Protein AF-W2M5M7-F1 (afdb_monomer)

Radius of gyration: 9.28 Å; Cα contacts (8 Å, |Δi|>4): 43; chains: 1; bounding box: 23×20×20 Å

pLDDT: mean 92.02, std 4.44, range [69.31, 95.5]

Secondary structure (DSSP, 8-state):
---B--SSTTTTSBHHHHHHH-HHHHHHHHHHS-TT-HHHHHH-

Foldseek 3Di:
DFDAACDDPRHRDGLVVCCVVPVPVLVVVLVVDDPPDPSVVVSD

Solvent-accessible surface area (backbone atoms only — not comparable to full-atom values): 2739 Å² total; per-residue (Å²): 131,80,56,61,31,91,52,76,97,56,47,80,34,42,51,68,63,42,42,77,74,36,53,66,57,46,55,53,49,39,74,73,43,54,92,84,34,69,69,26,65,74,68,106

InterPro domains:
  IPR046768 Exodeoxyribonuclease X-like, C-terminal [PF20600] (5-32)

Sequence (44 aa):
MPVILEFGKYKEKALEEVYDQDASYCRWLYNQQSEESEIKRFLQ

Mean predicted aligned error: 2.73 Å

Organism: Phytophthora nicotianae (NCBI:txid4792)

Structure (mmCIF, N/CA/C/O back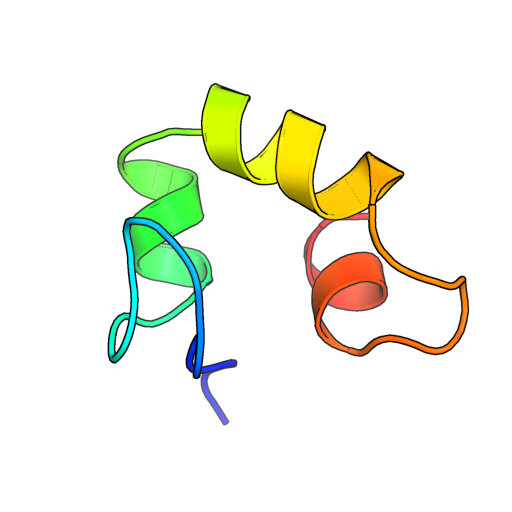bone):
data_AF-W2M5M7-F1
#
_entry.id   AF-W2M5M7-F1
#
loop_
_atom_site.group_PDB
_atom_site.id
_atom_site.type_symbol
_atom_site.label_atom_id
_atom_site.label_alt_id
_atom_site.label_comp_id
_atom_site.label_asym_id
_atom_site.label_entity_id
_atom_site.label_seq_id
_atom_site.pdbx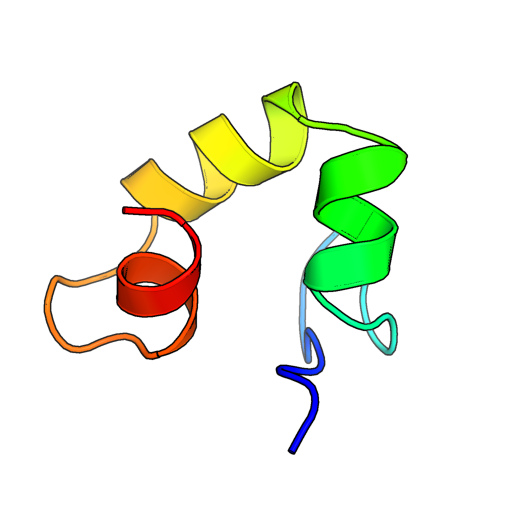_PDB_ins_code
_atom_site.Cartn_x
_atom_site.Cartn_y
_atom_site.Cartn_z
_atom_site.occupancy
_atom_site.B_iso_or_equiv
_atom_site.auth_seq_id
_atom_site.auth_comp_id
_atom_site.auth_asym_id
_atom_site.auth_atom_id
_atom_site.pdbx_PDB_model_num
ATOM 1 N N . MET A 1 1 ? 4.839 -16.914 6.899 1.00 69.31 1 MET A N 1
ATOM 2 C CA . MET A 1 1 ? 4.637 -15.973 8.023 1.00 69.31 1 MET A CA 1
ATOM 3 C C . MET A 1 1 ? 3.917 -14.758 7.458 1.00 69.31 1 MET A C 1
ATOM 5 O O . MET A 1 1 ? 4.203 -14.438 6.308 1.00 69.31 1 MET A O 1
ATOM 9 N N . PRO A 1 2 ? 2.958 -14.150 8.173 1.00 84.69 2 PRO A N 1
ATOM 10 C CA . PRO A 1 2 ? 2.242 -12.982 7.666 1.00 84.69 2 PRO A CA 1
ATOM 11 C C . PRO A 1 2 ? 3.195 -11.787 7.552 1.00 84.69 2 PRO A C 1
ATOM 13 O O . PRO A 1 2 ? 4.007 -11.558 8.447 1.00 84.69 2 PRO A O 1
ATOM 16 N N . VAL A 1 3 ? 3.100 -11.034 6.455 1.00 91.00 3 VAL A N 1
ATOM 17 C CA . VAL A 1 3 ? 3.844 -9.778 6.290 1.00 91.00 3 VAL A CA 1
ATOM 18 C C . VAL A 1 3 ? 3.144 -8.725 7.138 1.00 91.00 3 VAL A C 1
ATOM 20 O O . VAL A 1 3 ? 2.041 -8.303 6.799 1.00 91.00 3 VAL A O 1
ATOM 23 N N . ILE A 1 4 ? 3.747 -8.336 8.260 1.00 94.12 4 ILE A N 1
ATOM 24 C CA . ILE A 1 4 ? 3.191 -7.305 9.140 1.00 94.12 4 ILE A CA 1
ATOM 25 C C . ILE A 1 4 ? 3.710 -5.942 8.701 1.00 94.12 4 ILE A C 1
ATOM 27 O O . ILE A 1 4 ? 4.911 -5.752 8.511 1.00 94.12 4 ILE A O 1
ATOM 31 N N . LEU A 1 5 ? 2.807 -4.979 8.541 1.00 93.31 5 LEU A N 1
ATOM 32 C CA . LEU A 1 5 ? 3.197 -3.613 8.224 1.00 93.31 5 LEU A CA 1
ATOM 33 C C . LEU A 1 5 ? 3.745 -2.926 9.471 1.00 93.31 5 LEU A C 1
ATOM 35 O O . LEU A 1 5 ? 3.027 -2.705 10.438 1.00 93.31 5 LEU A O 1
ATOM 39 N N . GLU A 1 6 ? 5.005 -2.511 9.445 1.00 93.25 6 GLU A N 1
ATOM 40 C CA . GLU A 1 6 ? 5.620 -1.786 10.568 1.00 93.25 6 GLU A CA 1
ATOM 41 C C . GLU A 1 6 ? 5.441 -0.257 10.467 1.00 93.25 6 GLU A C 1
ATOM 43 O O . GLU A 1 6 ? 5.892 0.503 11.328 1.00 93.25 6 GLU A O 1
ATOM 48 N N . PHE A 1 7 ? 4.740 0.211 9.430 1.00 92.88 7 PHE A N 1
ATOM 49 C CA . PHE A 1 7 ? 4.572 1.623 9.094 1.00 92.88 7 PHE A CA 1
ATOM 50 C C . PHE A 1 7 ? 3.201 1.929 8.469 1.00 92.88 7 PHE A C 1
ATOM 52 O O . PHE A 1 7 ? 2.424 1.040 8.125 1.00 92.88 7 PHE A O 1
ATOM 59 N N . GLY A 1 8 ? 2.929 3.223 8.273 1.00 91.06 8 GLY A N 1
ATOM 60 C CA . GLY A 1 8 ? 1.772 3.698 7.517 1.00 91.06 8 GLY A CA 1
ATOM 61 C C . GLY A 1 8 ? 0.442 3.623 8.271 1.00 91.06 8 GLY A C 1
ATOM 62 O O . GLY A 1 8 ? 0.391 3.478 9.490 1.00 91.06 8 GLY A O 1
ATOM 63 N N . LYS A 1 9 ? -0.655 3.757 7.515 1.00 93.19 9 LYS A N 1
ATOM 64 C CA . LYS A 1 9 ? -2.038 3.804 8.029 1.00 93.19 9 LYS A CA 1
ATOM 65 C C . LYS A 1 9 ? -2.464 2.488 8.694 1.00 93.19 9 LYS A C 1
ATOM 67 O O . LYS A 1 9 ? -3.290 2.508 9.599 1.00 93.19 9 LYS A O 1
ATOM 72 N N . TYR A 1 10 ? -1.902 1.368 8.242 1.00 95.25 10 TYR A N 1
ATOM 73 C CA . TYR A 1 10 ? -2.238 0.016 8.693 1.00 95.25 10 TYR A CA 1
ATOM 74 C C . TYR A 1 10 ? -1.090 -0.635 9.480 1.00 95.25 10 TYR A C 1
ATOM 76 O O . TYR A 1 10 ? -0.886 -1.843 9.393 1.00 95.25 10 TYR A O 1
ATOM 84 N N . LYS A 1 11 ? -0.325 0.164 10.232 1.00 93.81 11 LYS A N 1
ATOM 85 C CA . LYS A 1 11 ? 0.737 -0.335 11.110 1.00 93.81 11 LYS A CA 1
ATOM 86 C C . LYS A 1 11 ? 0.205 -1.438 12.046 1.00 93.81 11 LYS A C 1
ATOM 88 O O . LYS A 1 11 ? -0.922 -1.344 12.522 1.00 93.81 11 LYS A O 1
ATOM 93 N N . GLU A 1 12 ? 1.023 -2.463 12.276 1.00 95.50 12 GLU A N 1
ATOM 94 C CA . GLU A 1 12 ? 0.754 -3.677 13.066 1.00 95.50 12 GLU A CA 1
ATOM 95 C C . GLU A 1 12 ? -0.328 -4.611 12.501 1.00 95.50 12 GLU A C 1
ATOM 97 O O . GLU A 1 12 ? -0.650 -5.617 13.129 1.00 95.50 12 GLU A O 1
ATOM 102 N N . LYS A 1 13 ? -0.853 -4.345 11.299 1.00 95.12 13 LYS A N 1
ATOM 103 C CA . LYS A 1 13 ? -1.765 -5.264 10.602 1.00 95.12 13 LYS A CA 1
ATOM 104 C C . LYS A 1 13 ? -1.031 -6.151 9.608 1.00 95.12 13 LYS A C 1
ATOM 106 O O . LYS A 1 13 ? -0.002 -5.754 9.048 1.00 95.12 13 LYS A O 1
ATOM 111 N N . ALA A 1 14 ? -1.587 -7.333 9.350 1.00 95.19 14 ALA A N 1
ATOM 112 C CA . ALA A 1 14 ? -1.097 -8.183 8.278 1.00 95.19 14 ALA A CA 1
ATOM 113 C C . ALA A 1 14 ? -1.473 -7.591 6.914 1.00 95.19 14 ALA A C 1
ATOM 115 O O . ALA A 1 14 ? -2.591 -7.127 6.702 1.00 95.19 14 ALA A O 1
ATOM 116 N N . LEU A 1 15 ? -0.538 -7.633 5.969 1.00 93.62 15 LEU A N 1
ATOM 117 C CA . LEU A 1 15 ? -0.726 -7.119 4.615 1.00 93.62 15 LEU A CA 1
ATOM 118 C C . LEU A 1 15 ? -1.905 -7.787 3.893 1.00 93.62 15 LEU A C 1
ATOM 120 O O . LEU A 1 15 ? -2.592 -7.121 3.129 1.00 93.62 15 LEU A O 1
ATOM 124 N N . GLU A 1 16 ? -2.171 -9.061 4.184 1.00 94.06 16 GLU A N 1
ATOM 125 C CA . GLU A 1 16 ? -3.347 -9.802 3.709 1.00 94.06 16 GLU A CA 1
ATOM 126 C C . GLU A 1 16 ? -4.660 -9.158 4.183 1.00 94.06 16 GLU A C 1
ATOM 128 O O . GLU A 1 16 ?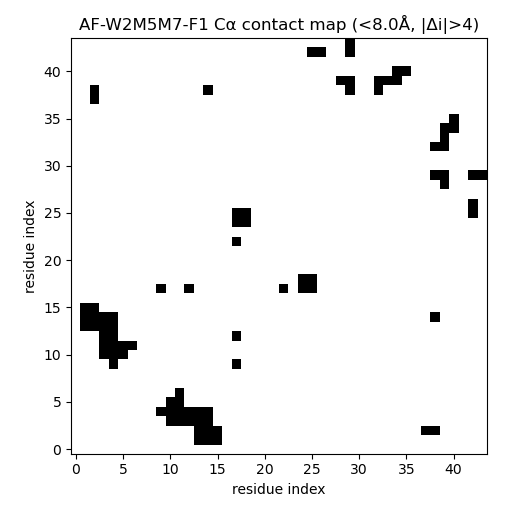 -5.532 -8.853 3.375 1.00 94.06 16 GLU A O 1
ATOM 133 N N . GLU A 1 17 ? -4.766 -8.824 5.472 1.00 94.88 17 GLU A N 1
ATOM 134 C CA . GLU A 1 17 ? -5.951 -8.147 6.011 1.00 94.88 17 GLU A CA 1
ATOM 135 C C . GLU A 1 17 ? -6.154 -6.763 5.385 1.00 94.88 17 GLU A C 1
ATOM 137 O O . GLU A 1 17 ? -7.285 -6.307 5.213 1.00 94.88 17 GLU A O 1
ATOM 142 N N . VAL A 1 18 ? -5.058 -6.067 5.076 1.00 95.31 18 VAL A N 1
ATOM 143 C CA . VAL A 1 18 ? -5.091 -4.753 4.421 1.00 95.31 18 VAL A CA 1
ATOM 144 C C . VAL A 1 18 ? -5.485 -4.883 2.956 1.00 95.31 18 VAL A C 1
ATOM 146 O O . VAL A 1 18 ? -6.208 -4.024 2.462 1.00 95.31 18 VAL A O 1
ATOM 149 N N . TYR A 1 19 ? -5.064 -5.953 2.284 1.00 93.38 19 TYR A N 1
ATOM 150 C CA . TYR A 1 19 ? -5.443 -6.249 0.907 1.00 93.38 19 TYR A CA 1
ATOM 151 C C . TYR A 1 19 ? -6.956 -6.436 0.769 1.00 93.38 19 TYR A C 1
ATOM 153 O O . TYR A 1 19 ? -7.567 -5.823 -0.108 1.00 93.38 19 TYR A O 1
ATOM 161 N N . ASP A 1 20 ? -7.565 -7.173 1.698 1.00 94.06 20 ASP A N 1
ATOM 162 C CA . ASP A 1 20 ? -9.016 -7.383 1.730 1.00 94.06 20 ASP A CA 1
ATOM 163 C C . ASP A 1 20 ? -9.795 -6.120 2.138 1.00 94.06 20 ASP A C 1
ATOM 165 O O . ASP A 1 20 ? -10.908 -5.886 1.666 1.00 94.06 20 ASP A O 1
ATOM 169 N N . GLN A 1 21 ? -9.224 -5.285 3.013 1.00 94.81 21 GLN A N 1
ATOM 170 C CA . GLN A 1 21 ? -9.872 -4.060 3.502 1.00 94.81 21 GLN A CA 1
ATOM 171 C C . GLN A 1 21 ? -9.744 -2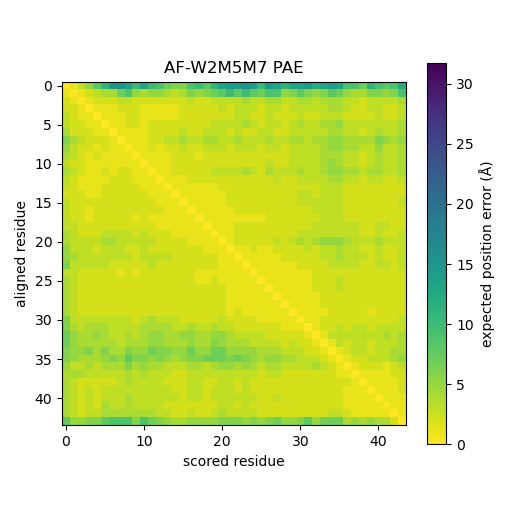.871 2.538 1.00 94.81 21 GLN A C 1
ATOM 173 O O . GLN A 1 21 ? -10.669 -2.064 2.436 1.00 94.81 21 GLN A O 1
ATOM 178 N N . ASP A 1 22 ? -8.586 -2.694 1.899 1.00 95.44 22 ASP A N 1
ATOM 179 C CA . ASP A 1 22 ? -8.236 -1.500 1.123 1.00 95.44 22 ASP A CA 1
ATOM 180 C C . ASP A 1 22 ? -7.218 -1.823 0.015 1.00 95.44 22 ASP A C 1
ATOM 182 O O . ASP A 1 22 ? -6.025 -1.504 0.078 1.00 95.44 22 ASP A O 1
ATOM 186 N N . ALA A 1 23 ? -7.726 -2.411 -1.069 1.00 92.19 23 ALA A N 1
ATOM 187 C CA . ALA A 1 23 ? -6.938 -2.710 -2.262 1.00 92.19 23 ALA A CA 1
ATOM 188 C C . ALA A 1 23 ? -6.271 -1.461 -2.882 1.00 92.19 23 ALA A C 1
ATOM 190 O O . ALA A 1 23 ? -5.204 -1.560 -3.495 1.00 92.19 23 ALA A O 1
ATOM 191 N N . SER A 1 24 ? -6.856 -0.267 -2.705 1.00 94.12 24 SER A N 1
ATOM 192 C CA . SER A 1 24 ? -6.271 0.987 -3.207 1.00 94.12 24 SER A CA 1
ATOM 193 C C . SER A 1 24 ? -5.003 1.350 -2.440 1.00 94.12 24 SER A C 1
ATOM 195 O O . SER A 1 24 ? -4.001 1.747 -3.045 1.00 94.12 24 SER A O 1
ATOM 197 N N . TYR A 1 25 ? -5.013 1.163 -1.120 1.00 94.75 25 TYR A N 1
ATOM 198 C CA . TYR A 1 25 ? -3.828 1.329 -0.287 1.00 94.75 25 TYR A CA 1
ATOM 199 C C . TYR A 1 25 ? -2.729 0.342 -0.674 1.00 94.75 25 TYR A C 1
ATOM 201 O O . TYR A 1 25 ? -1.581 0.750 -0.834 1.00 94.75 25 TYR A O 1
ATOM 209 N N . CYS A 1 26 ? -3.070 -0.925 -0.911 1.00 94.44 26 CYS A N 1
ATOM 210 C CA . CYS A 1 26 ? -2.118 -1.921 -1.399 1.00 94.44 26 CYS A CA 1
ATOM 211 C C . CYS A 1 26 ? -1.522 -1.532 -2.757 1.00 94.44 26 CYS A C 1
ATOM 213 O O . CYS A 1 26 ? -0.311 -1.627 -2.945 1.00 94.44 26 CYS A O 1
ATOM 215 N N . ARG A 1 27 ? -2.323 -1.002 -3.689 1.00 94.62 27 ARG A N 1
ATOM 216 C CA . ARG A 1 27 ? -1.803 -0.534 -4.982 1.00 94.62 27 ARG A CA 1
ATOM 217 C C . ARG A 1 27 ? -0.847 0.649 -4.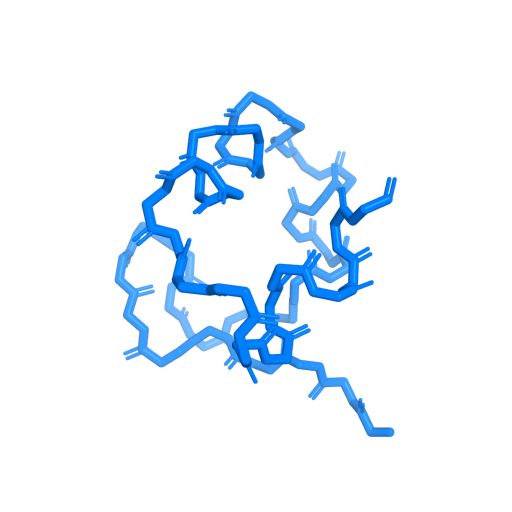835 1.00 94.62 27 ARG A C 1
ATOM 219 O O . ARG A 1 27 ? 0.175 0.694 -5.520 1.00 94.62 27 ARG A O 1
ATOM 226 N N . TRP A 1 28 ? -1.161 1.604 -3.961 1.00 95.19 28 TRP A N 1
ATOM 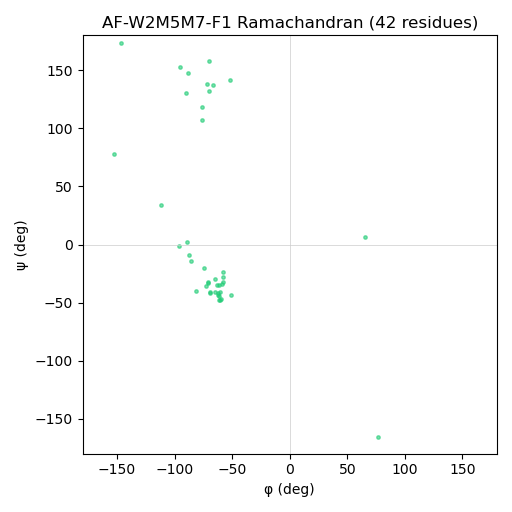227 C CA . TRP A 1 28 ? -0.237 2.690 -3.629 1.00 95.19 28 TRP A CA 1
ATOM 228 C C . TRP A 1 28 ? 1.047 2.137 -3.008 1.00 95.19 28 TRP A C 1
ATOM 230 O O . TRP A 1 28 ? 2.139 2.480 -3.460 1.00 95.19 28 TRP A O 1
ATOM 240 N N . LEU A 1 29 ? 0.911 1.233 -2.039 1.00 94.38 29 LEU A N 1
ATOM 241 C CA . LEU A 1 29 ? 2.017 0.632 -1.310 1.00 94.38 29 LEU A CA 1
ATOM 242 C C . LEU A 1 29 ? 2.965 -0.106 -2.258 1.00 94.38 29 LEU A C 1
ATOM 244 O O . LEU A 1 29 ? 4.160 0.162 -2.218 1.00 94.38 29 LEU A O 1
ATOM 248 N N . TYR A 1 30 ? 2.441 -0.926 -3.174 1.00 93.81 30 TYR A N 1
ATOM 249 C CA . TYR A 1 30 ? 3.204 -1.622 -4.218 1.00 93.81 30 TYR A CA 1
ATOM 250 C C . TYR A 1 30 ? 4.121 -0.678 -5.013 1.00 93.81 30 TYR A C 1
ATOM 252 O O . TYR A 1 30 ? 5.288 -0.989 -5.249 1.00 93.81 30 TYR A O 1
ATOM 260 N N . ASN A 1 31 ? 3.620 0.504 -5.385 1.00 93.81 31 ASN A N 1
ATOM 261 C CA . ASN A 1 31 ? 4.388 1.490 -6.151 1.00 93.81 31 ASN A CA 1
ATOM 262 C C . ASN A 1 31 ? 5.449 2.226 -5.316 1.00 93.81 31 ASN A C 1
ATOM 264 O O . ASN A 1 31 ? 6.369 2.801 -5.888 1.00 93.81 31 ASN A O 1
ATOM 268 N N . GLN A 1 32 ? 5.322 2.235 -3.987 1.00 93.19 32 GLN A N 1
ATOM 269 C CA . GLN A 1 32 ? 6.310 2.829 -3.078 1.00 93.19 32 GLN A CA 1
ATOM 270 C C . GLN A 1 32 ? 7.443 1.863 -2.709 1.00 93.19 32 GLN A C 1
ATOM 272 O O . GLN A 1 32 ? 8.451 2.289 -2.154 1.00 93.19 32 GLN A O 1
ATOM 277 N N . GLN A 1 33 ? 7.282 0.566 -2.977 1.00 92.00 33 GLN A N 1
ATOM 278 C CA . GLN A 1 33 ? 8.273 -0.443 -2.621 1.00 92.00 33 GLN A CA 1
ATOM 279 C C . GLN A 1 33 ? 9.332 -0.644 -3.716 1.00 92.00 33 GLN A C 1
ATOM 281 O O . GLN A 1 33 ? 9.045 -0.578 -4.919 1.00 92.00 33 GLN A O 1
ATOM 286 N N . SER A 1 34 ? 10.554 -0.972 -3.291 1.00 90.94 34 SER A N 1
ATOM 287 C CA . S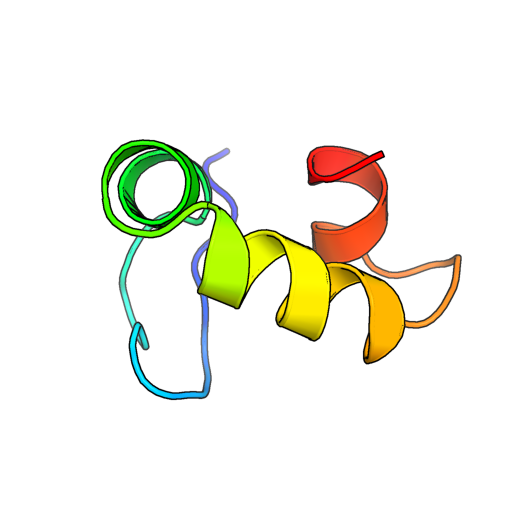ER A 1 34 ? 11.604 -1.502 -4.167 1.00 90.94 34 SER A CA 1
ATOM 288 C C . SER A 1 34 ? 11.274 -2.930 -4.630 1.00 90.94 34 SER A C 1
ATOM 290 O O . SER A 1 34 ? 10.515 -3.642 -3.974 1.00 90.94 34 SER A O 1
ATOM 292 N N . GLU A 1 35 ? 11.859 -3.367 -5.751 1.00 86.88 35 GLU A N 1
ATOM 293 C CA . GLU A 1 35 ? 11.688 -4.731 -6.305 1.00 86.88 35 GLU A CA 1
ATOM 294 C C . GLU A 1 35 ? 12.102 -5.850 -5.334 1.00 86.88 35 GLU A C 1
ATOM 296 O O . GLU A 1 35 ? 11.633 -6.984 -5.418 1.00 86.88 35 GLU A O 1
ATOM 301 N N . GLU A 1 36 ? 12.973 -5.532 -4.381 1.00 88.44 36 GLU A N 1
ATOM 302 C CA . GLU A 1 36 ? 13.485 -6.485 -3.397 1.00 88.44 36 GLU A CA 1
ATOM 303 C C . GLU A 1 36 ? 12.600 -6.591 -2.147 1.00 88.44 36 GLU A C 1
ATOM 305 O O . GLU A 1 36 ? 12.802 -7.489 -1.332 1.00 88.44 36 GLU A O 1
ATOM 310 N N . SER A 1 37 ? 11.607 -5.708 -1.997 1.00 90.75 37 SER A N 1
ATOM 311 C CA . SER A 1 37 ? 10.723 -5.685 -0.833 1.00 90.75 37 SER A CA 1
ATOM 312 C C . SER A 1 37 ? 9.782 -6.890 -0.817 1.00 90.75 37 SER A C 1
ATOM 314 O O . SER A 1 37 ? 9.087 -7.181 -1.795 1.00 90.75 37 SER A O 1
ATOM 316 N N . GLU A 1 38 ? 9.688 -7.553 0.335 1.00 89.88 38 GLU A N 1
ATOM 317 C CA . GLU A 1 38 ? 8.735 -8.645 0.576 1.00 89.88 38 GLU A CA 1
ATOM 318 C C . GLU A 1 38 ? 7.283 -8.189 0.378 1.00 89.88 38 GLU A C 1
ATOM 320 O O . GLU A 1 38 ? 6.466 -8.931 -0.164 1.00 89.88 38 GLU A O 1
ATOM 325 N N . ILE A 1 39 ? 6.982 -6.931 0.720 1.00 91.06 39 ILE A N 1
ATOM 326 C CA . ILE A 1 39 ? 5.668 -6.311 0.504 1.00 91.06 39 ILE A CA 1
ATOM 327 C C . ILE A 1 39 ? 5.348 -6.250 -0.992 1.00 91.06 39 ILE A C 1
ATOM 329 O O . ILE A 1 39 ? 4.220 -6.525 -1.394 1.00 91.06 39 ILE A O 1
ATOM 333 N N . LYS A 1 40 ? 6.329 -5.907 -1.835 1.00 91.62 40 LYS A N 1
ATOM 334 C CA . LYS A 1 40 ? 6.113 -5.817 -3.283 1.00 91.62 40 LYS A CA 1
ATOM 335 C C . LYS 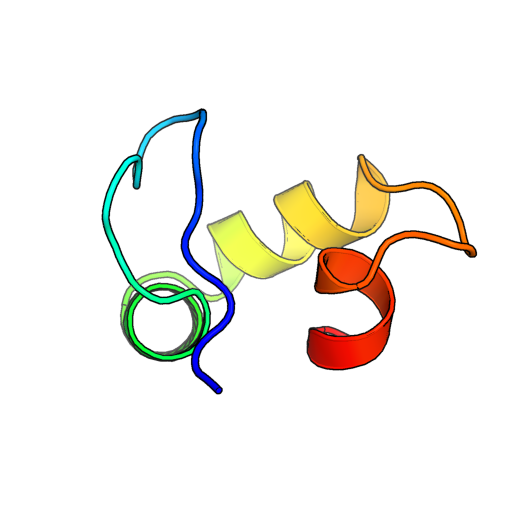A 1 40 ? 5.887 -7.184 -3.906 1.00 91.62 40 LYS A C 1
ATOM 337 O O . LYS A 1 40 ? 4.984 -7.324 -4.717 1.00 91.62 40 LYS A O 1
ATOM 342 N N . ARG A 1 41 ? 6.660 -8.185 -3.479 1.00 91.50 41 ARG A N 1
ATOM 343 C CA . ARG A 1 41 ? 6.507 -9.583 -3.911 1.00 91.50 41 ARG A CA 1
ATOM 344 C C . ARG A 1 41 ? 5.150 -10.167 -3.535 1.00 91.50 41 ARG A C 1
ATOM 346 O O . ARG A 1 41 ? 4.613 -10.963 -4.288 1.00 91.50 41 ARG A O 1
ATOM 353 N N . PHE A 1 42 ? 4.607 -9.776 -2.384 1.00 89.88 42 PHE A N 1
ATOM 354 C CA . PHE A 1 42 ? 3.273 -10.198 -1.960 1.00 89.88 42 PHE A CA 1
ATOM 355 C C . PHE A 1 42 ? 2.154 -9.551 -2.792 1.00 89.88 42 PHE A C 1
ATOM 357 O O . PHE A 1 42 ? 1.108 -10.152 -2.995 1.00 89.88 42 PHE A O 1
ATOM 364 N N . LEU A 1 43 ? 2.368 -8.316 -3.25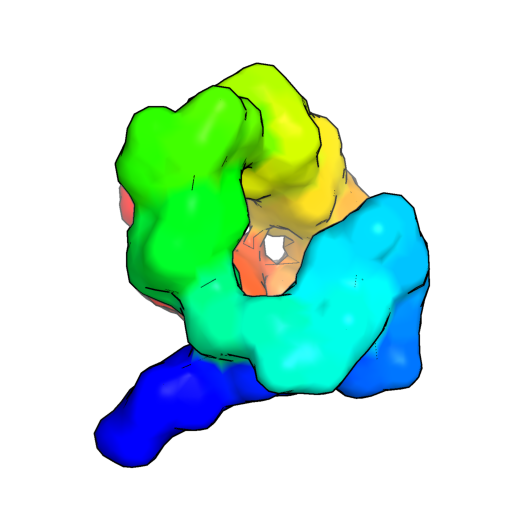1 1.00 88.94 43 LEU A N 1
ATOM 365 C CA . LEU A 1 43 ? 1.379 -7.512 -3.975 1.00 88.94 43 LEU A CA 1
ATOM 366 C C . LEU A 1 43 ? 1.512 -7.571 -5.508 1.00 88.94 43 LEU A C 1
ATOM 368 O O . LEU A 1 43 ? 0.748 -6.887 -6.196 1.00 88.94 43 LEU A O 1
ATOM 372 N N . GLN A 1 44 ? 2.502 -8.308 -6.020 1.00 83.06 44 GLN A N 1
ATOM 373 C CA . GLN A 1 44 ? 2.718 -8.566 -7.447 1.00 83.06 44 GLN A CA 1
ATOM 374 C C . GLN A 1 44 ? 1.635 -9.493 -8.000 1.00 83.06 44 GLN A C 1
ATOM 376 O O . GLN A 1 44 ? 1.125 -9.171 -9.099 1.00 83.06 44 GLN A O 1
#